Protein AF-0000000084998847 (afdb_homodimer)

Sequence (174 aa):
MKNIDFKEDKSLIQSSDVLESEDTISFQTEIPKQIQQAMNVYIEKHPQWDQYRLLQAALAGFLIQNGIRSRLITRLYIGNMFGSHSFMKNIDFKEDKSLIQSSDVLESEDTISFQTEIPKQIQQAMNVYIEKHPQWDQYRLLQAALAGFLIQNGIRSRLITRLYIGNMFGSHSF

Radius of gyration: 24.02 Å; Cα contacts (8 Å, |Δi|>4): 165; chains: 2; bounding box: 64×96×46 Å

Solvent-accessible surface area (backbone atoms only — not comparable to full-atom values): 10565 Å² total; per-residue (Å²): 136,82,79,78,76,75,74,75,73,79,74,63,78,75,77,62,82,71,65,61,72,72,49,63,45,74,48,77,46,63,42,42,44,68,56,54,52,50,50,50,54,53,29,70,76,32,82,88,45,47,71,60,48,50,51,48,27,16,46,30,45,41,43,47,74,70,68,51,87,44,70,66,47,48,49,52,19,51,44,50,72,65,54,72,83,76,124,135,81,78,78,74,74,73,72,72,80,72,64,81,69,76,62,81,70,64,59,72,72,51,64,45,74,48,76,46,64,42,43,44,69,55,54,50,51,50,50,56,55,31,70,75,31,81,89,47,47,72,61,47,50,52,48,26,16,47,31,45,42,41,46,74,69,67,51,85,44,70,68,48,50,50,52,21,52,44,50,72,66,54,73,83,77,123

Foldseek 3Di:
DDPPPPPPPPVPPCVDCCCVPPDDDDDDDDDDPVVVVVQVVVCVVPVQDDPVLVVLLVVLVVCVVVPDDDPVSVVSNCCSVDPGPPD/DDPPPPPPPPVPPCVDCCCVVPDDDDDDDDDDPVVVVVQVVVCVVPVQDDPVLVVLLVVLVVCVVVPDDDPVSVVSNCCSVDPGPPD

pLDDT: mean 79.88, std 26.76, range [30.83, 98.88]

Secondary structure (DSSP, 8-state):
---------TTS-----------EEEEEEEEEHHHHHHHHHHHHH-TT--HHHHHHHHHHHHHHHTT---HHHHHHHHHHHH-----/---------TTS-----------EEEEEEEEEHHHHHHHHHHHHH-TT--HHHHHHHHHHHHHHHTT---HHHHHHHHHHHH-----

Organism: Prochlorococcus marinus (strain NATL2A) (NCBI:txid59920)

Structure (mmCIF, N/CA/C/O backbone):
data_AF-0000000084998847-model_v1
#
loop_
_entity.id
_entity.type
_entity.pdbx_description
1 polymer 'DUF2811 domain-containing protein'
#
loop_
_atom_site.group_PDB
_atom_site.id
_atom_site.type_symbol
_atom_site.label_atom_id
_atom_site.label_alt_id
_atom_site.label_comp_id
_atom_site.label_asym_id
_atom_site.label_entity_id
_atom_site.label_seq_id
_atom_site.pdbx_PDB_ins_code
_atom_site.Cartn_x
_atom_site.Cartn_y
_atom_site.Cartn_z
_atom_site.occupancy
_atom_site.B_iso_or_equiv
_atom_site.auth_seq_id
_atom_site.auth_comp_id
_atom_site.auth_asym_id
_atom_site.auth_atom_id
_atom_site.pdbx_PDB_model_num
ATOM 1 N N . MET A 1 1 ? 49.656 -42.719 3.291 1 30.83 1 MET A N 1
ATOM 2 C CA . MET A 1 1 ? 49.062 -41.5 2.758 1 30.83 1 MET A CA 1
ATOM 3 C C . MET A 1 1 ? 47.562 -41.469 3.004 1 30.83 1 MET A C 1
ATOM 5 O O . MET A 1 1 ? 46.844 -42.344 2.496 1 30.83 1 MET A O 1
ATOM 9 N N . LYS A 1 2 ? 47.219 -41.125 4.312 1 32.75 2 LYS A N 1
ATOM 10 C CA . LYS A 1 2 ? 45.938 -41.219 4.996 1 32.75 2 LYS A CA 1
ATOM 11 C C . LYS A 1 2 ? 44.875 -40.375 4.312 1 32.75 2 LYS A C 1
ATOM 13 O O . LYS A 1 2 ? 45.125 -39.188 3.99 1 32.75 2 LYS A O 1
ATOM 18 N N . ASN A 1 3 ? 44 -41 3.541 1 35.38 3 ASN A N 1
ATOM 19 C CA . ASN A 1 3 ? 42.812 -40.469 2.895 1 35.38 3 ASN A CA 1
ATOM 20 C C . ASN A 1 3 ? 41.906 -39.75 3.889 1 35.38 3 ASN A C 1
ATOM 22 O O . ASN A 1 3 ? 41.406 -40.344 4.852 1 35.38 3 ASN A O 1
ATOM 26 N N . ILE A 1 4 ? 42.281 -38.469 4.207 1 35.97 4 ILE A N 1
ATOM 27 C CA . ILE A 1 4 ? 41.438 -37.594 5.004 1 35.97 4 ILE A CA 1
ATOM 28 C C . ILE A 1 4 ? 40.031 -37.562 4.41 1 35.97 4 ILE A C 1
ATOM 30 O O . ILE A 1 4 ? 39.844 -37.188 3.258 1 35.97 4 ILE A O 1
ATOM 34 N N . ASP A 1 5 ? 39.188 -38.5 4.73 1 34.19 5 ASP A N 1
ATOM 35 C CA . ASP A 1 5 ? 37.781 -38.625 4.461 1 34.19 5 ASP A CA 1
ATOM 36 C C . ASP A 1 5 ? 37.031 -37.344 4.887 1 34.19 5 ASP A C 1
ATOM 38 O O . ASP A 1 5 ? 36.938 -37.062 6.078 1 34.19 5 ASP A O 1
ATOM 42 N N . PHE A 1 6 ? 37.312 -36.188 4.203 1 32.44 6 PHE A N 1
ATOM 43 C CA . PHE A 1 6 ? 36.5 -34.969 4.387 1 32.44 6 PHE A CA 1
ATOM 44 C C . PHE A 1 6 ? 35 -35.281 4.27 1 32.44 6 PHE A C 1
ATOM 46 O O . PHE A 1 6 ? 34.5 -35.5 3.168 1 32.44 6 PHE A O 1
ATOM 53 N N . LYS A 1 7 ? 34.5 -36.156 5.078 1 32.38 7 LYS A N 1
ATOM 54 C CA . LYS A 1 7 ? 33.062 -36.219 5.242 1 32.38 7 LYS A CA 1
ATOM 55 C C . LYS A 1 7 ? 32.438 -34.812 5.293 1 32.38 7 LYS A C 1
ATOM 57 O O . LYS A 1 7 ? 32.75 -34.031 6.195 1 32.38 7 LYS A O 1
ATOM 62 N N . GLU A 1 8 ? 32.219 -34.188 4.051 1 33.91 8 GLU A N 1
ATOM 63 C CA . GL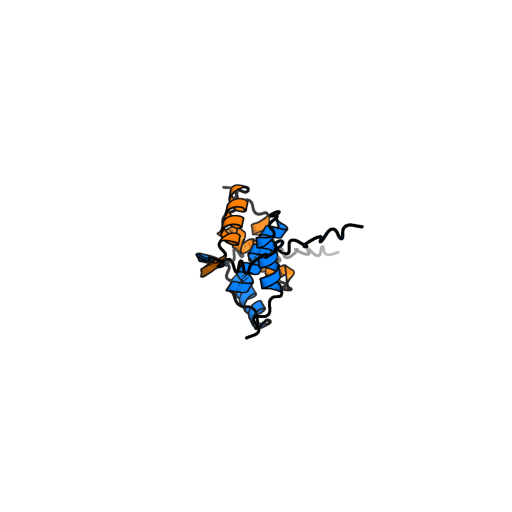U A 1 8 ? 31.406 -33 3.775 1 33.91 8 GLU A CA 1
ATOM 64 C C . GLU A 1 8 ? 30.125 -32.969 4.617 1 33.91 8 GLU A C 1
ATOM 66 O O . GLU A 1 8 ? 29.328 -33.906 4.555 1 33.91 8 GLU A O 1
ATOM 71 N N . ASP A 1 9 ? 30.203 -32.438 5.781 1 33.19 9 ASP A N 1
ATOM 72 C CA . ASP A 1 9 ? 29.078 -32.156 6.668 1 33.19 9 ASP A CA 1
ATOM 73 C C . ASP A 1 9 ? 27.922 -31.531 5.898 1 33.19 9 ASP A C 1
ATOM 75 O O . ASP A 1 9 ? 28.031 -30.391 5.422 1 33.19 9 ASP A O 1
ATOM 79 N N . LYS A 1 10 ? 27.234 -32.281 5.035 1 31.92 10 LYS A N 1
ATOM 80 C CA . LYS A 1 10 ? 25.922 -31.969 4.48 1 31.92 10 LYS A CA 1
ATOM 81 C C . LYS A 1 10 ? 25.031 -31.297 5.52 1 31.92 10 LYS A C 1
ATOM 83 O O . LYS A 1 10 ? 23.812 -31.219 5.344 1 31.92 10 LYS A O 1
ATOM 88 N N . SER A 1 11 ? 25.5 -31.234 6.754 1 36.03 11 SER A N 1
ATOM 89 C CA . SER A 1 11 ? 24.547 -30.656 7.684 1 36.03 11 SER A CA 1
ATOM 90 C C . SER A 1 11 ? 24.141 -29.234 7.254 1 36.03 11 SER A C 1
ATOM 92 O O . SER A 1 11 ? 23.547 -28.5 8.031 1 36.03 11 SER A O 1
ATOM 94 N N . LEU A 1 12 ? 24.891 -28.625 6.344 1 32.12 12 LEU A N 1
ATOM 95 C CA . LEU A 1 12 ? 24.656 -27.188 6.242 1 32.12 12 LEU A CA 1
ATOM 96 C C . LEU A 1 12 ? 23.172 -26.875 6.129 1 32.12 12 LEU A C 1
ATOM 98 O O . LEU A 1 12 ? 22.625 -26.094 6.914 1 32.12 12 LEU A O 1
ATOM 102 N N . ILE A 1 13 ? 22.859 -26.078 4.957 1 31.7 13 ILE A N 1
ATOM 103 C CA . ILE A 1 13 ? 21.797 -25.094 4.73 1 31.7 13 ILE A CA 1
ATOM 104 C C . ILE A 1 13 ? 20.453 -25.828 4.582 1 31.7 13 ILE A C 1
ATOM 106 O O . ILE A 1 13 ? 20.156 -26.375 3.521 1 31.7 13 ILE A O 1
ATOM 110 N N . GLN A 1 14 ? 20.188 -26.875 5.156 1 32.56 14 GLN A N 1
ATOM 111 C CA . GLN A 1 14 ? 18.766 -27.203 5.18 1 32.56 14 GLN A CA 1
ATOM 112 C C . GLN A 1 14 ? 17.922 -25.953 5.41 1 32.56 14 GLN A C 1
ATOM 114 O O . GLN A 1 14 ? 17.812 -25.469 6.543 1 32.56 14 GLN A O 1
ATOM 119 N N . SER A 1 15 ? 18.266 -24.781 4.906 1 37.94 15 SER A N 1
ATOM 120 C CA . SER A 1 15 ? 17.297 -23.688 4.801 1 37.94 15 SER A CA 1
ATOM 121 C C . SER A 1 15 ? 15.891 -24.219 4.539 1 37.94 15 SER A C 1
ATOM 123 O O . SER A 1 15 ? 15.594 -24.688 3.436 1 37.94 15 SER A O 1
ATOM 125 N N . SER A 1 16 ? 15.359 -25.125 5.297 1 37.06 16 SER A N 1
ATOM 126 C CA . SER A 1 16 ? 14.031 -25.703 5.492 1 37.06 16 SER A CA 1
ATOM 127 C C . SER A 1 16 ? 12.945 -24.781 4.93 1 37.06 16 SER A C 1
ATOM 129 O O . SER A 1 16 ? 13.164 -23.578 4.777 1 37.06 16 SER A O 1
ATOM 131 N N . ASP A 1 17 ? 11.844 -25.344 4.426 1 38.5 17 ASP A N 1
ATOM 132 C CA . ASP A 1 17 ? 10.5 -24.906 4.051 1 38.5 17 ASP A CA 1
ATOM 133 C C . ASP A 1 17 ? 9.984 -23.844 5.012 1 38.5 17 ASP A C 1
ATOM 135 O O . ASP A 1 17 ? 9.297 -24.156 5.988 1 38.5 17 ASP A O 1
ATOM 139 N N . VAL A 1 18 ? 10.766 -23.234 5.863 1 39.56 18 VAL A N 1
ATOM 140 C CA . VAL A 1 18 ? 10.156 -22.125 6.598 1 39.56 18 VAL A CA 1
ATOM 141 C C . VAL A 1 18 ? 9.023 -21.531 5.777 1 39.56 18 VAL A C 1
ATOM 143 O O . VAL A 1 18 ? 9.266 -20.781 4.828 1 39.56 18 VAL A O 1
ATOM 146 N N . LEU A 1 19 ? 8.422 -22.266 5.035 1 42.97 19 LEU A N 1
ATOM 147 C CA . LEU A 1 19 ? 7.043 -21.906 4.73 1 42.97 19 LEU A CA 1
ATOM 148 C C . LEU A 1 19 ? 6.43 -21.078 5.863 1 42.97 19 LEU A C 1
ATOM 150 O O . LEU A 1 19 ? 5.816 -21.641 6.773 1 42.97 19 LEU A O 1
ATOM 154 N N . GLU A 1 20 ? 7.234 -20.406 6.641 1 48.44 20 GLU A N 1
ATOM 155 C CA . GLU A 1 20 ? 6.754 -19.516 7.688 1 48.44 20 GLU A CA 1
ATOM 156 C C . GLU A 1 20 ? 5.301 -19.109 7.445 1 48.44 20 GLU A C 1
ATOM 158 O O . GLU A 1 20 ? 4.945 -18.703 6.34 1 48.44 20 GLU A O 1
ATOM 163 N N . SER A 1 21 ? 4.492 -19.969 7.832 1 53.38 21 SER A N 1
ATOM 164 C CA . SER A 1 21 ? 3.082 -19.609 7.941 1 53.38 21 SER A CA 1
ATOM 165 C C . SER A 1 21 ? 2.891 -18.094 7.918 1 53.38 21 SER A C 1
ATOM 167 O O . SER A 1 21 ? 3.422 -17.391 8.773 1 53.38 21 SER A O 1
ATOM 169 N N . GLU A 1 22 ? 2.986 -17.578 6.801 1 66.12 22 GLU A N 1
ATOM 170 C CA . GLU A 1 22 ? 2.805 -16.125 6.723 1 66.12 22 GLU A CA 1
ATOM 171 C C . GLU A 1 22 ? 1.603 -15.68 7.551 1 66.12 22 GLU A C 1
ATOM 173 O O . GLU A 1 22 ? 0.469 -15.695 7.066 1 66.12 22 GLU A O 1
ATOM 178 N N . ASP A 1 23 ? 1.721 -15.867 8.875 1 90.69 23 ASP A N 1
ATOM 179 C CA . ASP A 1 23 ? 0.721 -15.297 9.773 1 90.69 23 ASP A CA 1
ATOM 180 C C . ASP A 1 23 ? 0.286 -13.914 9.312 1 90.69 23 ASP A C 1
ATOM 182 O O . ASP A 1 23 ? 1.119 -13.094 8.914 1 90.69 23 ASP A O 1
ATOM 186 N N . THR A 1 24 ? -1.056 -13.922 9.094 1 96.38 24 THR A N 1
ATOM 187 C CA . THR A 1 24 ? -1.616 -12.648 8.656 1 96.38 24 THR A CA 1
ATOM 188 C C . THR A 1 24 ? -2.328 -11.945 9.812 1 96.38 24 THR A C 1
ATOM 190 O O . THR A 1 24 ? -2.656 -12.578 10.82 1 96.38 24 THR A O 1
ATOM 193 N N . ILE A 1 25 ? -2.443 -10.617 9.672 1 96.06 25 ILE A N 1
ATOM 194 C CA . ILE A 1 25 ? -3.246 -9.773 10.555 1 96.06 25 ILE A CA 1
ATOM 195 C C . ILE A 1 25 ? -4.363 -9.109 9.758 1 96.06 25 ILE A C 1
ATOM 197 O O . ILE A 1 25 ? -4.117 -8.539 8.688 1 96.06 25 ILE A O 1
ATOM 201 N N . SER A 1 26 ? -5.531 -9.258 10.211 1 96.06 26 SER A N 1
ATOM 202 C CA . SER A 1 26 ? -6.695 -8.641 9.578 1 96.06 26 SER A CA 1
ATOM 203 C C . SER A 1 26 ? -7.047 -7.312 10.234 1 96.06 26 SER A C 1
ATOM 205 O O . SER A 1 26 ? -7.043 -7.195 11.461 1 96.06 26 SER A O 1
ATOM 207 N N . PHE A 1 27 ? -7.379 -6.309 9.438 1 95 27 PHE A N 1
ATOM 208 C CA . PHE A 1 27 ? -7.812 -5.023 9.969 1 95 27 PHE A CA 1
ATOM 209 C C . PHE A 1 27 ? -8.719 -4.305 8.977 1 95 27 PHE A C 1
ATOM 211 O O . PHE A 1 27 ? -8.742 -4.645 7.793 1 95 27 PHE A O 1
ATOM 218 N N . GLN A 1 28 ? -9.516 -3.406 9.516 1 96.56 28 GLN A N 1
ATOM 219 C CA . GLN A 1 28 ? -10.344 -2.531 8.688 1 96.56 28 GLN A CA 1
ATOM 220 C C . GLN A 1 28 ? -9.594 -1.258 8.312 1 96.56 28 GLN A C 1
ATOM 222 O O . GLN A 1 28 ? -8.891 -0.677 9.141 1 96.56 28 GLN A O 1
ATOM 227 N N . THR A 1 29 ? -9.852 -0.9 7.047 1 96.31 29 THR A N 1
ATOM 228 C CA . THR A 1 29 ? -9.195 0.334 6.625 1 96.31 29 THR A CA 1
ATOM 229 C C . THR A 1 29 ? -10.047 1.075 5.602 1 96.31 29 THR A C 1
ATOM 231 O O . THR A 1 29 ? -11.062 0.55 5.133 1 96.31 29 THR A O 1
ATOM 234 N N . GLU A 1 30 ? -9.578 2.361 5.41 1 95.81 30 GLU A N 1
ATOM 235 C CA . GLU A 1 30 ? -10.227 3.189 4.398 1 95.81 30 GLU A CA 1
ATOM 236 C C . GLU A 1 30 ? -9.203 3.822 3.463 1 95.81 30 GLU A C 1
ATOM 238 O O . GLU A 1 30 ? -8.094 4.148 3.881 1 95.81 30 GLU A O 1
ATOM 243 N N . ILE A 1 31 ? -9.617 3.863 2.203 1 97.25 31 ILE A N 1
ATOM 244 C CA . ILE A 1 31 ? -8.766 4.551 1.236 1 97.25 31 ILE A CA 1
ATOM 245 C C . ILE A 1 31 ? -9.617 5.488 0.379 1 97.25 31 ILE A C 1
ATOM 247 O O . ILE A 1 31 ? -10.812 5.254 0.194 1 97.25 31 ILE A O 1
ATOM 251 N N . PRO A 1 32 ? -9 6.539 -0.143 1 97.12 32 PRO A N 1
ATOM 252 C CA . PRO A 1 32 ? -9.734 7.406 -1.07 1 97.12 32 PRO A CA 1
ATOM 253 C C . PRO A 1 32 ? -10.328 6.641 -2.25 1 97.12 32 PRO A C 1
ATOM 255 O O . PRO A 1 32 ? -9.703 5.707 -2.76 1 97.12 32 PRO A O 1
ATOM 258 N N . LYS A 1 33 ? -11.469 7.066 -2.672 1 97.56 33 LYS A N 1
ATOM 259 C CA . LYS A 1 33 ? -12.164 6.41 -3.775 1 97.56 33 LYS A CA 1
ATOM 260 C C . LYS A 1 33 ? -11.297 6.387 -5.031 1 97.56 33 LYS A C 1
ATOM 262 O O . LYS A 1 33 ? -11.336 5.422 -5.797 1 97.56 33 LYS A O 1
ATOM 267 N N . GLN A 1 34 ? -10.523 7.438 -5.219 1 97.25 34 GLN A N 1
ATOM 268 C CA . GLN A 1 34 ? -9.648 7.539 -6.383 1 97.25 34 GLN A CA 1
ATOM 269 C C . GLN A 1 34 ? -8.617 6.418 -6.395 1 97.25 34 GLN A C 1
ATOM 271 O O . GLN A 1 34 ? -8.328 5.844 -7.445 1 97.25 34 GLN A O 1
ATOM 276 N N . ILE A 1 35 ? -8.094 6.113 -5.293 1 98.31 35 ILE A N 1
ATOM 277 C CA . ILE A 1 35 ? -7.113 5.039 -5.18 1 98.31 35 ILE A CA 1
ATOM 278 C C . ILE A 1 35 ? -7.797 3.693 -5.422 1 98.31 35 ILE A C 1
ATOM 280 O O . ILE A 1 35 ? -7.273 2.848 -6.152 1 98.31 35 ILE A O 1
ATOM 284 N N . GLN A 1 36 ? -8.938 3.539 -4.812 1 98.38 36 GLN A N 1
ATOM 285 C CA . GLN A 1 36 ? -9.688 2.297 -4.992 1 98.38 36 GLN A CA 1
ATOM 286 C C . GLN A 1 36 ? -10 2.055 -6.465 1 98.38 36 GLN A C 1
ATOM 288 O O . GLN A 1 36 ? -9.875 0.93 -6.957 1 98.38 36 GLN A O 1
ATOM 293 N N . GLN A 1 37 ? -10.453 3.08 -7.109 1 97.94 37 GLN A N 1
ATOM 294 C CA . GLN A 1 37 ? -10.773 2.973 -8.531 1 97.94 37 GLN A CA 1
ATOM 295 C C . GLN A 1 37 ? -9.531 2.631 -9.344 1 97.94 37 GLN A C 1
ATOM 297 O O . GLN A 1 37 ? -9.586 1.787 -10.242 1 97.94 37 GLN A O 1
ATOM 302 N N . ALA A 1 38 ? -8.422 3.275 -9.039 1 98.44 38 ALA A N 1
ATOM 303 C CA . ALA A 1 38 ? -7.172 2.998 -9.742 1 98.44 38 ALA A CA 1
ATOM 304 C C . ALA A 1 38 ? -6.707 1.565 -9.492 1 98.44 38 ALA A C 1
ATOM 306 O O . ALA A 1 38 ? -6.188 0.91 -10.398 1 98.44 38 ALA A O 1
ATOM 307 N N . MET A 1 39 ? -6.879 1.098 -8.312 1 98.62 39 MET A N 1
ATOM 308 C CA . MET A 1 39 ? -6.578 -0.297 -8 1 98.62 39 MET A CA 1
ATOM 309 C C . MET A 1 39 ? -7.41 -1.238 -8.867 1 98.62 39 MET A C 1
ATOM 311 O O . MET A 1 39 ? -6.883 -2.205 -9.422 1 98.62 39 MET A O 1
ATOM 315 N N . ASN A 1 40 ? -8.703 -0.977 -8.992 1 98.19 40 ASN A N 1
ATOM 316 C CA . ASN A 1 40 ? -9.594 -1.814 -9.797 1 98.19 40 ASN A CA 1
ATOM 317 C C . ASN A 1 40 ? -9.164 -1.848 -11.258 1 98.19 40 ASN A C 1
ATOM 319 O O . ASN A 1 40 ? -9.148 -2.912 -11.883 1 98.19 40 ASN A O 1
ATOM 323 N N . VAL A 1 41 ? -8.867 -0.743 -11.75 1 98.12 41 VAL A N 1
ATOM 324 C CA . VAL A 1 41 ? -8.414 -0.65 -13.133 1 98.12 41 VAL A CA 1
ATOM 325 C C . VAL A 1 41 ? -7.145 -1.478 -13.32 1 98.12 41 VAL A C 1
ATOM 327 O O . VAL A 1 41 ? -7.027 -2.234 -14.289 1 98.12 41 VAL A O 1
ATOM 330 N N . TYR A 1 42 ? -6.188 -1.301 -12.445 1 98.19 42 TYR A N 1
ATOM 331 C CA . TYR A 1 42 ? -4.938 -2.051 -12.508 1 98.19 42 TYR A CA 1
ATOM 332 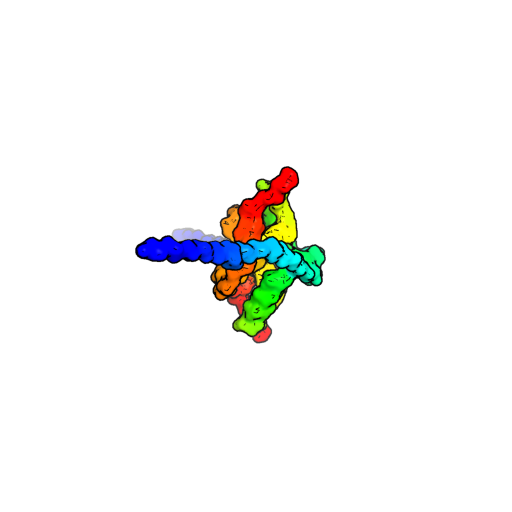C C . TYR A 1 42 ? -5.199 -3.551 -12.484 1 98.19 42 TYR A C 1
ATOM 334 O O . TYR A 1 42 ? -4.641 -4.297 -13.297 1 98.19 42 TYR A O 1
ATOM 342 N N . ILE A 1 43 ? -6.059 -4.027 -11.586 1 97.88 43 ILE A N 1
ATOM 343 C CA . ILE A 1 43 ? -6.328 -5.445 -11.375 1 97.88 43 ILE A CA 1
ATOM 344 C C . ILE A 1 43 ? -7.055 -6.016 -12.594 1 97.88 43 ILE A C 1
ATOM 346 O O . ILE A 1 43 ? -6.809 -7.16 -12.984 1 97.88 43 ILE A O 1
ATOM 350 N N . GLU A 1 44 ? -7.902 -5.234 -13.141 1 97.56 44 GLU A N 1
ATOM 351 C CA . GLU A 1 44 ? -8.625 -5.656 -14.336 1 97.56 44 GLU A CA 1
ATOM 352 C C . GLU A 1 44 ? -7.668 -5.965 -15.477 1 97.56 44 GLU A C 1
ATOM 354 O O . GLU A 1 44 ? -7.895 -6.895 -16.25 1 97.56 44 GLU A O 1
ATOM 359 N N . LYS A 1 45 ? -6.641 -5.215 -15.539 1 96.94 45 LYS A N 1
ATOM 360 C CA . LYS A 1 45 ? -5.672 -5.359 -16.625 1 96.94 45 LYS A CA 1
ATOM 361 C C . LYS A 1 45 ? -4.664 -6.465 -16.312 1 96.94 45 LYS A C 1
ATOM 363 O O . LYS A 1 45 ? -3.934 -6.914 -17.203 1 96.94 45 LYS A O 1
ATOM 368 N N . HIS A 1 46 ? -4.668 -6.898 -15.141 1 96.19 46 HIS A N 1
ATOM 369 C CA . HIS A 1 46 ? -3.74 -7.922 -14.68 1 96.19 46 HIS A CA 1
ATOM 370 C C . HIS A 1 46 ? -4.469 -9.023 -13.914 1 96.19 46 HIS A C 1
ATOM 372 O O . HIS A 1 46 ? -4.496 -9.016 -12.68 1 96.19 46 HIS A O 1
ATOM 378 N N . PRO A 1 47 ? -4.992 -10.008 -14.594 1 94.12 47 PRO A N 1
ATOM 379 C CA . PRO A 1 47 ? -5.906 -10.984 -13.992 1 94.12 47 PRO A CA 1
ATOM 380 C C . PRO A 1 47 ? -5.238 -11.844 -12.922 1 94.12 47 PRO A C 1
ATOM 382 O O . PRO A 1 47 ? -5.922 -12.461 -12.102 1 94.12 47 PRO A O 1
ATOM 385 N N . GLN A 1 48 ? -3.912 -11.758 -12.812 1 93.94 48 GLN A N 1
ATOM 386 C CA . GLN A 1 48 ? -3.217 -12.523 -11.781 1 93.94 48 GLN A CA 1
ATOM 387 C C . GLN A 1 48 ? -3.135 -11.727 -10.477 1 93.94 48 GLN A C 1
ATOM 389 O O . GLN A 1 48 ? -2.688 -12.25 -9.453 1 93.94 48 GLN A O 1
ATOM 394 N N . TRP A 1 49 ? -3.455 -10.531 -10.609 1 96.81 49 TRP A N 1
ATOM 395 C CA . TRP A 1 49 ? -3.434 -9.656 -9.445 1 96.81 49 TRP A CA 1
ATOM 396 C C . TRP A 1 49 ? -4.812 -9.57 -8.797 1 96.81 49 TRP A C 1
ATOM 398 O O . TRP A 1 49 ? -5.832 -9.578 -9.492 1 96.81 49 TRP A O 1
ATOM 408 N N . ASP A 1 50 ? -4.812 -9.477 -7.469 1 96.62 50 ASP A N 1
ATOM 409 C CA . ASP A 1 50 ? -6.004 -9.125 -6.703 1 96.62 50 ASP A CA 1
ATOM 410 C C . ASP A 1 50 ? -5.711 -8.008 -5.711 1 96.62 50 ASP A C 1
ATOM 412 O O . ASP A 1 50 ? -4.582 -7.508 -5.641 1 96.62 50 ASP A O 1
ATOM 416 N N . GLN A 1 51 ? -6.707 -7.566 -5.031 1 96.81 51 GLN A N 1
ATOM 417 C CA . GLN A 1 51 ? -6.562 -6.465 -4.086 1 96.81 51 GLN A CA 1
ATOM 418 C C . GLN A 1 51 ? -5.543 -6.805 -3.002 1 96.81 51 GLN A C 1
ATOM 420 O O . GLN A 1 51 ? -4.754 -5.945 -2.598 1 96.81 51 GLN A O 1
ATOM 425 N N . TYR A 1 52 ? -5.586 -8 -2.492 1 95.75 52 TYR A N 1
ATOM 426 C CA . TYR A 1 52 ? -4.703 -8.445 -1.419 1 95.75 52 TYR A CA 1
ATOM 427 C C . TYR A 1 52 ? -3.246 -8.422 -1.865 1 95.75 52 TYR A C 1
ATOM 429 O O . TYR A 1 52 ? -2.387 -7.875 -1.17 1 95.75 52 TYR A O 1
ATOM 437 N N . ARG A 1 53 ? -3.002 -8.945 -3.014 1 96.94 53 ARG A N 1
ATOM 438 C CA . ARG A 1 53 ? -1.654 -8.977 -3.572 1 96.94 53 ARG A CA 1
ATOM 439 C C . ARG A 1 53 ? -1.136 -7.57 -3.842 1 96.94 53 ARG A C 1
ATOM 441 O O . ARG A 1 53 ? 0.021 -7.262 -3.547 1 96.94 53 ARG A O 1
ATOM 448 N N . LEU A 1 54 ? -1.991 -6.758 -4.414 1 98.38 54 LEU A N 1
ATOM 449 C CA . LEU A 1 54 ? -1.618 -5.379 -4.715 1 98.38 54 LEU A CA 1
ATOM 450 C C . LEU A 1 54 ? -1.264 -4.621 -3.441 1 98.38 54 LEU A C 1
ATOM 452 O O . LEU A 1 54 ? -0.25 -3.918 -3.393 1 98.38 54 LEU A O 1
ATOM 456 N N . LEU A 1 55 ? -2.057 -4.801 -2.416 1 98.5 55 LEU A N 1
ATOM 457 C CA . LEU A 1 55 ? -1.817 -4.141 -1.138 1 98.5 55 LEU A CA 1
ATOM 458 C C . LEU A 1 55 ? -0.484 -4.578 -0.542 1 98.5 55 LEU A C 1
ATOM 460 O O . LEU A 1 55 ? 0.306 -3.744 -0.095 1 98.5 55 LEU A O 1
ATOM 464 N N . GLN A 1 56 ? -0.177 -5.828 -0.617 1 98.25 56 GLN A N 1
ATOM 465 C CA . GLN A 1 56 ? 1.054 -6.371 -0.048 1 98.25 56 GLN A CA 1
ATOM 466 C C . GLN A 1 56 ? 2.277 -5.887 -0.824 1 98.25 56 GLN A C 1
ATOM 468 O O . GLN A 1 56 ? 3.281 -5.496 -0.228 1 98.25 56 GLN A O 1
ATOM 473 N N . ALA A 1 57 ? 2.15 -5.906 -2.148 1 98.56 57 ALA A N 1
ATOM 474 C CA . ALA A 1 57 ? 3.242 -5.418 -2.986 1 98.56 57 ALA A CA 1
ATOM 475 C C . ALA A 1 57 ? 3.518 -3.939 -2.725 1 98.56 57 ALA A C 1
ATOM 477 O O . ALA A 1 57 ? 4.672 -3.531 -2.586 1 98.56 57 ALA A O 1
ATOM 478 N N . ALA A 1 58 ? 2.482 -3.199 -2.635 1 98.88 58 ALA A N 1
ATOM 479 C CA . ALA A 1 58 ? 2.598 -1.759 -2.422 1 98.88 58 ALA A CA 1
ATOM 480 C C . ALA A 1 58 ? 3.275 -1.455 -1.088 1 98.88 58 ALA A C 1
ATOM 482 O O . ALA A 1 58 ? 4.223 -0.667 -1.032 1 98.88 58 ALA A O 1
ATOM 483 N N . LEU A 1 59 ? 2.818 -2.113 -0.041 1 98.88 59 LEU A N 1
ATOM 484 C CA . LEU A 1 59 ? 3.346 -1.847 1.293 1 98.88 59 LEU A CA 1
ATOM 485 C C . LEU A 1 59 ? 4.793 -2.316 1.408 1 98.88 59 LEU A C 1
ATOM 487 O O . LEU A 1 59 ? 5.641 -1.597 1.938 1 98.88 59 LEU A O 1
ATOM 491 N N . ALA A 1 60 ? 5.035 -3.453 0.921 1 98.81 60 ALA A N 1
ATOM 492 C CA . ALA A 1 60 ? 6.406 -3.961 0.969 1 98.81 60 ALA A CA 1
ATOM 493 C C . ALA A 1 60 ? 7.355 -3.057 0.188 1 98.81 60 ALA A C 1
ATOM 495 O O . ALA A 1 60 ? 8.422 -2.689 0.683 1 98.81 60 ALA A O 1
ATOM 496 N N . GLY A 1 61 ? 6.953 -2.73 -0.979 1 98.81 61 GLY A N 1
ATOM 497 C CA . GLY A 1 61 ? 7.762 -1.829 -1.783 1 98.81 61 GLY A CA 1
ATOM 498 C C . GLY A 1 61 ? 8.008 -0.489 -1.116 1 98.81 61 GLY A C 1
ATOM 499 O O . GLY A 1 61 ? 9.133 0.017 -1.119 1 98.81 61 GLY A O 1
ATOM 500 N N . PHE A 1 62 ? 6.973 0.083 -0.572 1 98.88 62 PHE A N 1
ATOM 501 C CA . PHE A 1 62 ? 7.086 1.359 0.125 1 98.88 62 PHE A CA 1
ATOM 502 C C . PHE A 1 62 ? 8.102 1.268 1.258 1 98.88 62 PHE A C 1
ATOM 504 O O . PHE A 1 62 ? 8.961 2.143 1.403 1 98.88 62 PHE A O 1
ATOM 511 N N . LEU A 1 63 ? 7.973 0.214 2.059 1 98.81 63 LEU A N 1
ATOM 512 C CA . LEU A 1 63 ? 8.852 0.057 3.213 1 98.81 63 LEU A CA 1
ATOM 513 C C . LEU A 1 63 ? 10.297 -0.124 2.773 1 98.81 63 LEU A C 1
ATOM 515 O O . LEU A 1 63 ? 11.203 0.493 3.338 1 98.81 63 LEU A O 1
ATOM 519 N N . ILE A 1 64 ? 10.5 -0.854 1.701 1 98.75 64 ILE A N 1
ATOM 520 C CA . ILE A 1 64 ? 11.844 -1.045 1.161 1 98.75 64 ILE A CA 1
ATOM 521 C C . ILE A 1 64 ? 12.398 0.292 0.676 1 98.75 64 ILE A C 1
ATOM 523 O O . ILE A 1 64 ? 13.539 0.646 0.987 1 98.75 64 ILE A O 1
ATOM 527 N N . GLN A 1 65 ? 11.578 0.976 -0.024 1 97.94 65 GLN A N 1
ATOM 528 C CA . GLN A 1 65 ? 11.992 2.246 -0.611 1 97.94 65 GLN A CA 1
ATOM 529 C C . GLN A 1 65 ? 12.281 3.283 0.47 1 97.94 65 GLN A C 1
ATOM 531 O O . GLN A 1 65 ? 13.078 4.199 0.259 1 97.94 65 GLN A O 1
ATOM 536 N N . ASN A 1 66 ? 11.68 3.135 1.563 1 97.75 66 ASN A N 1
ATOM 537 C CA . ASN A 1 66 ? 11.82 4.121 2.631 1 97.75 66 ASN A CA 1
ATOM 538 C C . ASN A 1 66 ? 12.742 3.613 3.74 1 97.75 66 ASN A C 1
ATOM 540 O O . ASN A 1 66 ? 12.602 4.012 4.898 1 97.75 66 ASN A O 1
ATOM 544 N N . GLY A 1 67 ? 13.469 2.666 3.498 1 97.5 67 GLY A N 1
ATOM 545 C CA . GLY A 1 67 ? 14.641 2.457 4.336 1 97.5 67 GLY A CA 1
ATOM 546 C C . GLY A 1 67 ? 14.578 1.168 5.133 1 97.5 67 GLY A C 1
ATOM 547 O O . GLY A 1 67 ? 15.516 0.842 5.867 1 97.5 67 GLY A O 1
ATOM 548 N N . ILE A 1 68 ? 13.5 0.431 5.078 1 97.75 68 ILE A N 1
ATOM 549 C CA . ILE A 1 68 ? 13.461 -0.866 5.746 1 97.75 68 ILE A CA 1
ATOM 550 C C . ILE A 1 68 ? 14.336 -1.861 4.988 1 97.75 68 ILE A C 1
ATOM 552 O O . ILE A 1 68 ? 14.156 -2.068 3.787 1 97.75 68 ILE A O 1
ATOM 556 N N . ARG A 1 69 ? 15.281 -2.361 5.758 1 97 69 ARG A N 1
ATOM 557 C CA . ARG A 1 69 ? 16.188 -3.357 5.188 1 97 69 ARG A CA 1
ATOM 558 C C . ARG A 1 69 ? 15.906 -4.742 5.766 1 97 69 ARG A C 1
ATOM 560 O O . ARG A 1 69 ? 16.375 -5.07 6.855 1 97 69 ARG A O 1
ATOM 567 N N . SER A 1 70 ? 15.047 -5.367 5.141 1 97.12 70 SER A N 1
ATOM 568 C CA . SER A 1 70 ? 14.641 -6.707 5.559 1 97.12 70 SER A CA 1
ATOM 569 C C . SER A 1 70 ? 14.539 -7.652 4.363 1 97.12 70 SER A C 1
ATOM 571 O O . SER A 1 70 ? 13.797 -7.379 3.414 1 97.12 70 SER A O 1
ATOM 573 N N . ARG A 1 71 ? 15.25 -8.734 4.523 1 96.81 71 ARG A N 1
ATOM 574 C CA . ARG A 1 71 ? 15.195 -9.734 3.461 1 96.81 71 ARG A CA 1
ATOM 575 C C . ARG A 1 71 ? 13.789 -10.305 3.314 1 96.81 71 ARG A C 1
ATOM 577 O O . ARG A 1 71 ? 13.336 -10.578 2.201 1 96.81 71 ARG A O 1
ATOM 584 N N . LEU A 1 72 ? 13.133 -10.477 4.473 1 96.56 72 LEU A N 1
ATOM 585 C CA . LEU A 1 72 ? 11.781 -11.031 4.457 1 96.56 72 LEU A CA 1
ATOM 586 C C . LEU A 1 72 ? 10.82 -10.102 3.717 1 96.56 72 LEU A C 1
ATOM 588 O O . LEU A 1 72 ? 10.016 -10.555 2.9 1 96.56 72 LEU A O 1
ATOM 592 N N . ILE A 1 73 ? 10.953 -8.852 3.938 1 98.12 73 ILE A N 1
ATOM 593 C CA . ILE A 1 73 ? 10.094 -7.871 3.283 1 98.12 73 ILE A CA 1
ATOM 594 C C . ILE A 1 73 ? 10.406 -7.824 1.789 1 98.12 73 ILE A C 1
ATOM 596 O O . ILE A 1 73 ? 9.5 -7.746 0.958 1 98.12 73 ILE A O 1
ATOM 600 N N . THR A 1 74 ? 11.672 -7.906 1.486 1 98.25 74 THR A N 1
ATOM 601 C CA . THR A 1 74 ? 12.078 -7.914 0.085 1 98.25 74 THR A CA 1
ATOM 602 C C . THR A 1 74 ? 11.531 -9.141 -0.634 1 98.25 74 THR A C 1
ATOM 604 O O . THR A 1 74 ? 11.023 -9.031 -1.754 1 98.25 74 THR A O 1
ATOM 607 N N . ARG A 1 75 ? 11.633 -10.266 0.011 1 96.75 75 ARG A N 1
ATOM 608 C CA . ARG A 1 75 ? 11.109 -11.5 -0.569 1 96.75 75 ARG A CA 1
ATOM 609 C C . ARG A 1 75 ? 9.602 -11.414 -0.775 1 96.75 75 ARG A C 1
ATOM 611 O O . ARG A 1 75 ? 9.086 -11.844 -1.809 1 96.75 75 ARG A O 1
ATOM 618 N N . LEU A 1 76 ? 8.906 -10.859 0.189 1 96.44 76 LEU A N 1
ATOM 619 C CA . LEU A 1 76 ? 7.465 -10.672 0.063 1 96.44 76 LEU A CA 1
ATOM 620 C C . LEU A 1 76 ? 7.137 -9.758 -1.111 1 96.44 76 LEU A C 1
ATOM 622 O O . LEU A 1 76 ? 6.23 -10.039 -1.896 1 96.44 76 LEU A O 1
ATOM 626 N N . TYR A 1 77 ? 7.949 -8.703 -1.222 1 97.88 77 TYR A N 1
ATOM 627 C CA . TYR A 1 77 ? 7.754 -7.77 -2.326 1 97.88 77 TYR A CA 1
ATOM 628 C C . TYR A 1 77 ? 7.949 -8.469 -3.668 1 97.88 77 TYR A C 1
ATOM 630 O O . TYR A 1 77 ? 7.078 -8.406 -4.539 1 97.88 77 TYR A O 1
ATOM 638 N N . ILE A 1 78 ? 9.047 -9.164 -3.842 1 97.38 78 ILE A N 1
ATOM 639 C CA . ILE A 1 78 ? 9.406 -9.82 -5.094 1 97.38 78 ILE A CA 1
ATOM 640 C C . ILE A 1 78 ? 8.383 -10.906 -5.422 1 97.38 78 ILE A C 1
ATOM 642 O O . ILE A 1 78 ? 7.945 -11.031 -6.566 1 97.38 78 ILE A O 1
ATOM 646 N N . GLY A 1 79 ? 7.984 -11.656 -4.398 1 95.94 79 GLY A N 1
ATOM 647 C CA . GLY A 1 79 ? 6.988 -12.703 -4.59 1 95.94 79 GLY A CA 1
ATOM 648 C C . GLY A 1 79 ? 5.652 -12.172 -5.066 1 95.94 79 GLY A C 1
ATOM 649 O O . GLY A 1 79 ? 5.004 -12.781 -5.922 1 95.94 79 GLY A O 1
ATOM 650 N N . ASN A 1 80 ? 5.262 -11.094 -4.562 1 96.12 80 ASN A N 1
ATOM 651 C CA . ASN A 1 80 ? 4.008 -10.484 -4.992 1 96.12 80 ASN A CA 1
ATOM 652 C C . ASN A 1 80 ? 4.117 -9.891 -6.391 1 96.12 80 ASN A C 1
ATOM 654 O O . ASN A 1 80 ? 3.18 -9.977 -7.188 1 96.12 80 ASN A O 1
ATOM 658 N N . MET A 1 81 ? 5.25 -9.352 -6.68 1 96.94 81 MET A N 1
ATOM 659 C CA . MET A 1 81 ? 5.445 -8.688 -7.965 1 96.94 81 MET A CA 1
ATOM 660 C C . MET A 1 81 ? 5.531 -9.703 -9.102 1 96.94 81 MET A C 1
ATOM 662 O O . MET A 1 81 ? 5.035 -9.453 -10.195 1 96.94 81 MET A O 1
ATOM 666 N N . PHE A 1 82 ? 6.09 -10.797 -8.812 1 92.19 82 PHE A N 1
ATOM 667 C CA . PHE A 1 82 ? 6.461 -11.672 -9.922 1 92.19 82 PHE A CA 1
ATOM 668 C C . PHE A 1 82 ? 5.949 -13.094 -9.688 1 92.19 82 PHE A C 1
ATOM 670 O O . PHE A 1 82 ? 6.113 -13.961 -10.539 1 92.19 82 PHE A O 1
ATOM 677 N N . GLY A 1 83 ? 5.441 -13.367 -8.555 1 83.94 83 GLY A N 1
ATOM 678 C CA . GLY A 1 83 ? 4.973 -14.719 -8.281 1 83.94 83 GLY A CA 1
ATOM 679 C C . GLY A 1 83 ? 3.746 -15.102 -9.086 1 83.94 83 GLY A C 1
ATOM 680 O O . GLY A 1 83 ? 2.9 -14.258 -9.383 1 83.94 83 GLY A O 1
ATOM 681 N N . SER A 1 84 ? 3.816 -16.281 -9.891 1 69.19 84 SER A N 1
ATOM 682 C CA . SER A 1 84 ? 2.684 -16.875 -10.594 1 69.19 84 SER A CA 1
ATOM 683 C C . SER A 1 84 ? 1.959 -17.891 -9.711 1 69.19 84 SER A C 1
ATOM 685 O O . SER A 1 84 ? 2.582 -18.562 -8.891 1 69.19 84 SER A O 1
ATOM 687 N N . HIS A 1 85 ? 0.745 -17.578 -9.055 1 53.94 85 HIS A N 1
ATOM 688 C CA . HIS A 1 85 ? 0.012 -18.75 -8.578 1 53.94 85 HIS A CA 1
ATOM 689 C C . HIS A 1 85 ? -0.248 -19.734 -9.711 1 53.94 85 HIS A C 1
ATOM 691 O O . HIS A 1 85 ? -0.901 -19.406 -10.695 1 53.94 85 HIS A O 1
ATOM 697 N N . SER A 1 86 ? 0.687 -20.375 -10.258 1 44.38 86 SER A N 1
ATOM 698 C CA . SER A 1 86 ? 0.341 -21.516 -11.086 1 44.38 86 SER A CA 1
ATOM 699 C C . SER A 1 86 ? -0.698 -22.406 -10.406 1 44.38 86 SER A C 1
ATOM 701 O O . SER A 1 86 ? -0.46 -22.922 -9.305 1 44.38 86 SER A O 1
ATOM 703 N N . PHE A 1 87 ? -2.023 -22.062 -10.43 1 36.31 87 PHE A N 1
ATOM 704 C CA . PHE A 1 87 ? -2.939 -23.203 -10.336 1 36.31 87 PHE A CA 1
ATOM 705 C C . PHE A 1 87 ? -2.684 -24.188 -11.469 1 36.31 87 PHE A C 1
ATOM 707 O O . PHE A 1 87 ? -2.248 -23.812 -12.555 1 36.31 87 PHE A O 1
ATOM 714 N N . MET B 1 1 ? -6.203 56.031 -31.391 1 31.39 1 MET B N 1
ATOM 715 C CA . MET B 1 1 ? -5.41 54.844 -31.078 1 31.39 1 MET B CA 1
ATOM 716 C C . MET B 1 1 ? -5.91 54.188 -29.797 1 31.39 1 MET B C 1
ATOM 718 O O . MET B 1 1 ? -5.781 54.75 -28.703 1 31.39 1 MET B O 1
ATOM 722 N N . LYS B 1 2 ? -7.074 53.469 -29.969 1 32.84 2 LYS B N 1
ATOM 723 C CA . LYS B 1 2 ? -7.996 53 -28.938 1 32.84 2 LYS B CA 1
ATOM 724 C C . LYS B 1 2 ? -7.332 51.969 -28.047 1 32.84 2 LYS B C 1
ATOM 726 O O . LYS B 1 2 ? -6.555 51.125 -28.531 1 32.84 2 LYS B O 1
ATOM 731 N N . ASN B 1 3 ? -7.109 52.312 -26.781 1 35.28 3 ASN B N 1
ATOM 732 C CA . ASN B 1 3 ? -6.668 51.531 -25.625 1 35.28 3 ASN B CA 1
ATOM 733 C C . ASN B 1 3 ? -7.504 50.281 -25.453 1 35.28 3 ASN B C 1
ATOM 735 O O . ASN B 1 3 ? -8.711 50.344 -25.219 1 35.28 3 ASN B O 1
ATOM 739 N N . ILE B 1 4 ? -7.227 49.281 -26.359 1 35.75 4 ILE B N 1
ATOM 740 C CA . ILE B 1 4 ? -7.891 47.969 -26.188 1 35.75 4 ILE B CA 1
ATOM 741 C C . ILE B 1 4 ? -7.715 47.469 -24.75 1 35.75 4 ILE B C 1
ATOM 743 O O . ILE B 1 4 ? -6.59 47.25 -24.297 1 35.75 4 ILE B O 1
ATOM 747 N N . ASP B 1 5 ? -8.492 47.938 -23.859 1 34.94 5 ASP B N 1
ATOM 748 C CA . ASP B 1 5 ? -8.656 47.5 -22.469 1 34.94 5 ASP B CA 1
ATOM 749 C C . ASP B 1 5 ? -8.859 46 -22.391 1 34.94 5 ASP B C 1
ATOM 751 O O . ASP B 1 5 ? -9.914 45.469 -22.766 1 34.94 5 ASP B O 1
ATOM 755 N N . PHE B 1 6 ? -7.875 45.188 -22.906 1 33.12 6 PHE B N 1
ATOM 756 C CA . PHE B 1 6 ? -7.961 43.719 -22.688 1 33.12 6 PHE B CA 1
ATOM 757 C C . PHE B 1 6 ? -8.234 43.406 -21.219 1 33.12 6 PHE B C 1
ATOM 759 O O . PHE B 1 6 ? -7.34 43.531 -20.375 1 33.12 6 PHE B O 1
ATOM 766 N N . LYS B 1 7 ? -9.305 43.875 -20.688 1 33.31 7 LYS B N 1
ATOM 767 C CA . LYS B 1 7 ? -9.805 43.344 -19.438 1 33.31 7 LYS B CA 1
ATOM 768 C C . LYS B 1 7 ? -9.648 41.812 -19.406 1 33.31 7 LYS B C 1
ATOM 770 O O . LYS B 1 7 ? -10.242 41.094 -20.219 1 33.31 7 LYS B O 1
ATOM 775 N N . GLU B 1 8 ? -8.336 41.312 -19.078 1 34.03 8 GLU B N 1
ATOM 776 C CA . GLU B 1 8 ? -7.953 39.969 -18.719 1 34.03 8 GLU B CA 1
ATOM 777 C C . GLU B 1 8 ? -9.031 39.281 -17.875 1 34.03 8 GLU B C 1
ATOM 779 O O . GLU B 1 8 ? -9.422 39.812 -16.828 1 34.03 8 GLU B O 1
ATOM 784 N N . ASP B 1 9 ? -9.945 38.656 -18.5 1 33.09 9 ASP B N 1
ATOM 785 C CA . ASP B 1 9 ? -10.961 37.781 -17.922 1 33.09 9 ASP B CA 1
ATOM 786 C C . ASP B 1 9 ? -10.375 36.906 -16.812 1 33.09 9 ASP B C 1
ATOM 788 O O . ASP B 1 9 ? -9.523 36.031 -17.078 1 33.09 9 ASP B O 1
ATOM 792 N N . LYS B 1 10 ? -10.109 37.469 -15.609 1 33.47 10 LYS B N 1
ATOM 793 C CA . LYS B 1 10 ? -9.867 36.781 -14.352 1 33.47 10 LYS B CA 1
ATOM 794 C C . LYS B 1 10 ? -10.742 35.531 -14.234 1 33.47 10 LYS B C 1
ATOM 796 O O . LYS B 1 10 ? -10.852 34.938 -13.156 1 33.47 10 LYS B O 1
ATOM 801 N N . SER B 1 11 ? -11.641 35.406 -15.195 1 36.5 11 SER B N 1
ATOM 802 C CA . SER B 1 11 ? -12.531 34.281 -14.938 1 36.5 11 SER B CA 1
ATOM 803 C C . SER B 1 11 ? -11.758 32.969 -14.836 1 36.5 11 SER B C 1
ATOM 805 O O . SER B 1 11 ? -12.352 31.875 -14.773 1 36.5 11 SER B O 1
ATOM 807 N N . LEU B 1 12 ? -10.594 32.906 -15.461 1 32.38 12 LEU B N 1
ATOM 808 C CA . LEU B 1 12 ? -10.117 31.547 -15.68 1 32.38 12 LEU B CA 1
ATOM 809 C C . LEU B 1 12 ? -10.172 30.734 -14.383 1 32.38 12 LEU B C 1
ATOM 811 O O . LEU B 1 12 ? -10.742 29.641 -14.344 1 32.38 12 LEU B O 1
ATOM 815 N N . ILE B 1 13 ? -8.867 30.453 -13.883 1 31.69 13 ILE B N 1
ATOM 816 C CA . ILE B 1 13 ? -8.508 29.266 -13.117 1 31.69 13 ILE B CA 1
ATOM 817 C C . ILE B 1 13 ? -9.094 29.344 -11.711 1 31.69 13 ILE B C 1
ATOM 819 O O . ILE B 1 13 ? -8.547 30.031 -10.844 1 31.69 13 ILE B O 1
ATOM 823 N N . GLN B 1 14 ? -10.141 29.969 -11.469 1 32.56 14 GLN B N 1
ATOM 824 C CA . GLN B 1 14 ? -10.711 29.594 -10.188 1 32.56 14 GLN B CA 1
ATOM 825 C C . GLN B 1 14 ? -10.586 28.094 -9.938 1 32.56 14 GLN B C 1
ATOM 827 O O . GLN B 1 14 ? -11.32 27.312 -10.531 1 32.56 14 GLN B O 1
ATOM 832 N N . SER B 1 15 ? -9.5 27.438 -10.227 1 37.88 15 SER B N 1
ATOM 833 C CA . SER B 1 15 ? -9.156 26.141 -9.648 1 37.88 15 SER B CA 1
ATOM 834 C C . SER B 1 15 ? -9.75 25.984 -8.25 1 37.88 15 SER B C 1
ATOM 836 O O . SER B 1 15 ? -9.266 26.594 -7.301 1 37.88 15 SER B O 1
ATOM 838 N N . SER B 1 16 ? -11.008 26.188 -8.039 1 37.19 16 SER B N 1
ATOM 839 C CA . SER B 1 16 ? -11.922 25.922 -6.926 1 37.19 16 SER B CA 1
ATOM 840 C C . SER B 1 16 ? -11.367 24.875 -5.984 1 37.19 16 SER B C 1
ATOM 842 O O . SER B 1 16 ? -10.539 24.047 -6.383 1 37.19 16 SER B O 1
ATOM 844 N N . ASP B 1 17 ? -11.555 25.031 -4.688 1 39.12 17 ASP B N 1
ATOM 845 C CA . ASP B 1 17 ? -11.461 24.172 -3.52 1 39.12 17 ASP B CA 1
ATOM 846 C C . ASP B 1 17 ? -11.883 22.734 -3.859 1 39.12 17 ASP B C 1
ATOM 848 O O . ASP B 1 17 ? -13.055 22.375 -3.709 1 39.12 17 ASP B O 1
ATOM 852 N N . VAL B 1 18 ? -11.992 22.328 -5.094 1 39.72 18 VAL B N 1
ATOM 853 C CA . VAL B 1 18 ? -12.242 20.906 -5.258 1 39.72 18 VAL B CA 1
ATOM 854 C C . VAL B 1 18 ? -11.688 20.141 -4.051 1 39.72 18 VAL B C 1
ATOM 856 O O . VAL B 1 18 ? -10.484 19.922 -3.945 1 39.72 18 VAL B O 1
ATOM 859 N N . LEU B 1 19 ? -11.656 20.75 -3.002 1 43.22 19 LEU B N 1
ATOM 860 C CA . LEU B 1 19 ? -11.703 19.938 -1.791 1 43.22 19 LEU B CA 1
ATOM 861 C C . LEU B 1 19 ? -12.43 18.609 -2.049 1 43.22 19 LEU B C 1
ATOM 863 O O . LEU B 1 19 ? -13.648 18.531 -1.859 1 43.22 19 LEU B O 1
ATOM 867 N N . GLU B 1 20 ? -12.438 18.172 -3.293 1 48.69 20 GLU B N 1
ATOM 868 C CA . GLU B 1 20 ? -13.023 16.859 -3.602 1 48.69 20 GLU B CA 1
ATOM 869 C C . GLU B 1 20 ? -13.109 15.992 -2.355 1 48.69 20 GLU B C 1
ATOM 871 O O . GLU B 1 20 ? -12.133 15.844 -1.618 1 48.69 20 GLU B O 1
ATOM 876 N N . SER B 1 21 ? -14.086 16.281 -1.652 1 53.62 21 SER B N 1
ATOM 877 C CA . SER B 1 21 ? -14.461 15.344 -0.596 1 53.62 21 SER B CA 1
ATOM 878 C C . SER B 1 21 ? -13.812 13.977 -0.802 1 53.62 21 SER B C 1
ATOM 880 O O . SER B 1 21 ? -14.016 13.344 -1.838 1 53.62 21 SER B O 1
ATOM 882 N N . GLU B 1 22 ? -12.602 13.922 -0.463 1 66.06 22 GLU B N 1
ATOM 883 C CA . GLU B 1 22 ? -11.922 12.648 -0.636 1 66.06 22 GLU B CA 1
ATOM 884 C C . GLU B 1 22 ? -12.781 11.492 -0.133 1 66.06 22 GLU B C 1
ATOM 886 O O . GLU B 1 22 ? -12.727 11.133 1.046 1 66.06 22 GLU B O 1
ATOM 891 N N . ASP B 1 23 ? -13.953 11.305 -0.795 1 90.69 23 ASP B N 1
ATOM 892 C CA . ASP B 1 23 ? -14.758 10.117 -0.525 1 90.69 23 ASP B CA 1
ATOM 893 C C . ASP B 1 23 ? -13.875 8.883 -0.354 1 90.69 23 ASP B C 1
ATOM 895 O O . ASP B 1 23 ? -12.922 8.688 -1.116 1 90.69 23 ASP B O 1
ATOM 899 N N . THR B 1 24 ? -14.094 8.352 0.862 1 96.44 24 THR B N 1
ATOM 900 C CA . THR B 1 24 ? -13.32 7.148 1.16 1 96.44 24 THR B CA 1
ATOM 901 C C . THR B 1 24 ? -14.195 5.902 1.038 1 96.44 24 THR B C 1
ATOM 903 O O . THR B 1 24 ? -15.422 5.996 1.052 1 96.44 24 THR B O 1
ATOM 906 N N . ILE B 1 25 ? -13.516 4.785 0.812 1 96.06 25 ILE B N 1
ATOM 907 C CA . ILE B 1 25 ? -14.125 3.459 0.852 1 96.06 25 ILE B CA 1
ATOM 908 C C . ILE B 1 25 ? -13.484 2.633 1.967 1 96.06 25 ILE B C 1
ATOM 910 O O . ILE B 1 25 ? -12.258 2.574 2.08 1 96.06 25 ILE B O 1
ATOM 914 N N . SER B 1 26 ? -14.273 2.104 2.797 1 96.06 26 SER B N 1
ATOM 915 C CA . SER B 1 26 ? -13.812 1.255 3.893 1 96.06 26 SER B CA 1
ATOM 916 C C . SER B 1 26 ? -13.883 -0.221 3.514 1 96.06 26 SER B C 1
ATOM 918 O O . SER B 1 26 ? -14.875 -0.673 2.938 1 96.06 26 SER B O 1
ATOM 920 N N . PHE B 1 27 ? -12.859 -0.989 3.857 1 94.94 27 PHE B N 1
ATOM 921 C CA . PHE B 1 27 ? -12.875 -2.428 3.619 1 94.94 27 PHE B CA 1
ATOM 922 C C . PHE B 1 27 ? -11.984 -3.15 4.617 1 94.94 27 PHE B C 1
ATOM 924 O O . PHE B 1 27 ? -11.133 -2.531 5.258 1 94.94 27 PHE B O 1
ATOM 931 N N . GLN B 1 28 ? -12.266 -4.418 4.793 1 96.62 28 GLN B N 1
ATOM 932 C CA . GLN B 1 28 ? -11.422 -5.289 5.609 1 96.62 28 GLN B CA 1
ATOM 933 C C . GLN B 1 28 ? -10.32 -5.93 4.766 1 96.62 28 GLN B C 1
ATOM 935 O O . GLN B 1 28 ? -10.562 -6.348 3.635 1 96.62 28 GLN B O 1
ATOM 940 N N . THR B 1 29 ? -9.164 -5.977 5.438 1 96.44 29 THR B N 1
ATOM 941 C CA . THR B 1 29 ? -8.07 -6.613 4.715 1 96.44 29 THR B CA 1
ATOM 942 C C . THR B 1 29 ? -7.121 -7.324 5.676 1 96.44 29 THR B C 1
ATOM 944 O O . THR B 1 29 ? -7.25 -7.184 6.895 1 96.44 29 THR B O 1
ATOM 947 N N . GLU B 1 30 ? -6.242 -8.141 4.98 1 95.88 30 GLU B N 1
ATOM 948 C CA . GLU B 1 30 ? -5.211 -8.836 5.742 1 95.88 30 GLU B CA 1
ATOM 949 C C . GLU B 1 30 ? -3.834 -8.648 5.113 1 95.88 30 GLU B C 1
ATOM 951 O O . GLU B 1 30 ? -3.713 -8.547 3.891 1 95.88 30 GLU B O 1
ATOM 956 N N . ILE B 1 31 ? -2.879 -8.516 6.016 1 97.31 31 ILE B N 1
ATOM 957 C CA . ILE B 1 31 ? -1.504 -8.438 5.535 1 97.31 31 ILE B CA 1
ATOM 958 C C . ILE B 1 31 ? -0.614 -9.359 6.363 1 97.31 31 ILE B C 1
ATOM 960 O O . ILE B 1 31 ? -0.921 -9.648 7.523 1 97.31 31 ILE B O 1
ATOM 964 N N . PRO B 1 32 ? 0.479 -9.812 5.777 1 97.06 32 PRO B N 1
ATOM 965 C CA . PRO B 1 32 ? 1.434 -10.602 6.559 1 97.06 32 PRO B CA 1
ATOM 966 C C . PRO B 1 32 ? 1.917 -9.875 7.812 1 97.06 32 PRO B C 1
ATOM 968 O O . PRO B 1 32 ? 2.117 -8.656 7.785 1 97.06 32 PRO B O 1
ATOM 971 N N . LYS B 1 33 ? 2.137 -10.633 8.852 1 97.56 33 LYS B N 1
ATOM 972 C CA . LYS B 1 33 ? 2.574 -10.062 10.117 1 97.56 33 LYS B CA 1
ATOM 973 C C . LYS B 1 33 ? 3.881 -9.289 9.961 1 97.56 33 LYS B C 1
ATOM 975 O O . LYS B 1 33 ? 4.09 -8.266 10.617 1 97.56 33 LYS B O 1
ATOM 980 N N . GLN B 1 34 ? 4.742 -9.781 9.078 1 97.31 34 GLN B N 1
ATOM 981 C CA . GLN B 1 34 ? 6.031 -9.141 8.828 1 97.31 34 GLN B CA 1
ATOM 982 C C . GLN B 1 34 ? 5.848 -7.727 8.281 1 97.31 34 GLN B C 1
ATOM 984 O O . GLN B 1 34 ? 6.566 -6.805 8.672 1 97.31 34 GLN B O 1
ATOM 989 N N . ILE B 1 35 ? 4.918 -7.562 7.434 1 98.38 35 ILE B N 1
ATOM 990 C CA . ILE B 1 35 ? 4.629 -6.246 6.867 1 98.38 35 ILE B CA 1
ATOM 991 C C . ILE B 1 35 ? 4.039 -5.34 7.945 1 98.38 35 IL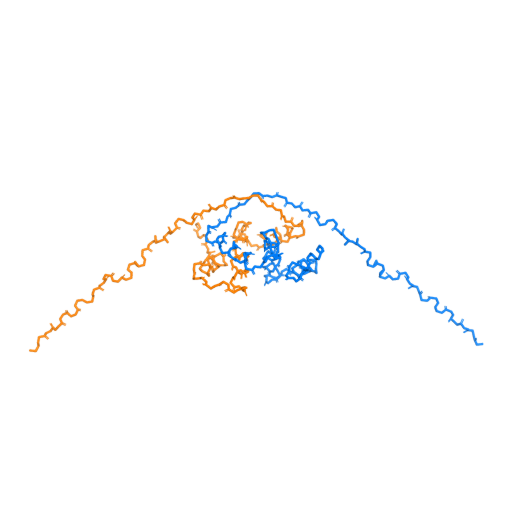E B C 1
ATOM 993 O O . ILE B 1 35 ? 4.438 -4.18 8.07 1 98.38 35 ILE B O 1
ATOM 997 N N . GLN B 1 36 ? 3.125 -5.895 8.68 1 98.38 36 GLN B N 1
ATOM 998 C CA . GLN B 1 36 ? 2.506 -5.117 9.75 1 98.38 36 GLN B CA 1
ATOM 999 C C . GLN B 1 36 ? 3.549 -4.625 10.75 1 98.38 36 GLN B C 1
ATOM 1001 O O . GLN B 1 36 ? 3.5 -3.477 11.188 1 98.38 36 GLN B O 1
ATOM 1006 N N . GLN B 1 37 ? 4.41 -5.504 11.133 1 97.94 37 GLN B N 1
ATOM 1007 C CA . GLN B 1 37 ? 5.469 -5.141 12.07 1 97.94 37 GLN B CA 1
ATOM 1008 C C . GLN B 1 37 ? 6.375 -4.062 11.484 1 97.94 37 GLN B C 1
ATOM 1010 O O . GLN B 1 37 ? 6.742 -3.111 12.172 1 97.94 37 GLN B O 1
ATOM 1015 N N . ALA B 1 38 ? 6.738 -4.207 10.219 1 98.44 38 ALA B N 1
ATOM 1016 C CA . ALA B 1 38 ? 7.578 -3.215 9.555 1 98.44 38 ALA B CA 1
ATOM 1017 C C . ALA B 1 38 ? 6.867 -1.866 9.469 1 98.44 38 ALA B C 1
ATOM 1019 O O . ALA B 1 38 ? 7.5 -0.816 9.625 1 98.44 38 ALA B O 1
ATOM 1020 N N . MET B 1 39 ? 5.609 -1.888 9.211 1 98.62 39 MET B N 1
ATOM 1021 C CA . MET B 1 39 ? 4.816 -0.662 9.227 1 98.62 39 MET B CA 1
ATOM 1022 C C . MET B 1 39 ? 4.887 0.019 10.586 1 98.62 39 MET B C 1
ATOM 1024 O O . MET B 1 39 ? 5.082 1.232 10.672 1 98.62 39 MET B O 1
ATOM 1028 N N . ASN B 1 40 ? 4.734 -0.741 11.672 1 98.19 40 ASN B N 1
ATOM 1029 C CA . ASN B 1 40 ? 4.777 -0.191 13.016 1 98.19 40 ASN B CA 1
ATOM 1030 C C . ASN B 1 40 ? 6.129 0.452 13.32 1 98.19 40 ASN B C 1
ATOM 1032 O O . ASN B 1 40 ? 6.188 1.543 13.891 1 98.19 40 ASN B O 1
ATOM 1036 N N . VAL B 1 41 ? 7.121 -0.208 12.961 1 98.12 41 VAL B N 1
ATOM 1037 C CA . VAL B 1 41 ? 8.469 0.316 13.172 1 98.12 41 VAL B CA 1
ATOM 1038 C C . VAL B 1 41 ? 8.633 1.636 12.422 1 98.12 41 VAL B C 1
ATOM 1040 O O . VAL B 1 41 ? 9.148 2.611 12.969 1 98.12 41 VAL B O 1
ATOM 1043 N N . TYR B 1 42 ? 8.25 1.655 11.172 1 98.25 42 TYR B N 1
ATOM 104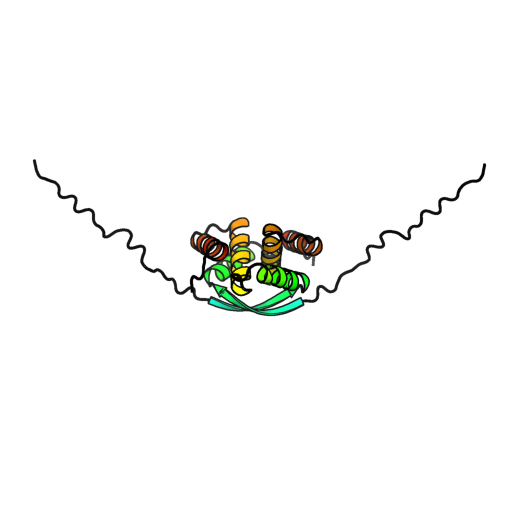4 C CA . TYR B 1 42 ? 8.336 2.863 10.359 1 98.25 42 TYR B CA 1
ATOM 1045 C C . TYR B 1 42 ? 7.574 4.012 11.008 1 98.25 42 TYR B C 1
ATOM 1047 O O . TYR B 1 42 ? 8.086 5.125 11.109 1 98.25 42 TYR B O 1
ATOM 1055 N N . ILE B 1 43 ? 6.344 3.766 11.469 1 97.88 43 ILE B N 1
ATOM 1056 C CA . ILE B 1 43 ? 5.457 4.789 12.016 1 97.88 43 ILE B CA 1
ATOM 1057 C C . ILE B 1 43 ? 6.02 5.305 13.344 1 97.88 43 ILE B C 1
ATOM 1059 O O . ILE B 1 43 ? 5.926 6.5 13.641 1 97.88 43 ILE B O 1
ATOM 1063 N N . GLU B 1 44 ? 6.586 4.43 14.07 1 97.62 44 GLU B N 1
ATOM 1064 C CA . GLU B 1 44 ? 7.195 4.812 15.336 1 97.62 44 GLU B CA 1
ATOM 1065 C C . GLU B 1 44 ? 8.312 5.832 15.125 1 97.62 44 GLU B C 1
ATOM 1067 O O . GLU B 1 44 ? 8.492 6.742 15.938 1 97.62 44 GLU B O 1
ATOM 1072 N N . LYS B 1 45 ? 9 5.668 14.055 1 97 45 LYS B N 1
ATOM 1073 C CA . LYS B 1 45 ? 10.141 6.535 13.766 1 97 45 LYS B CA 1
ATOM 1074 C C . LYS B 1 45 ? 9.68 7.832 13.094 1 97 45 LYS B C 1
ATOM 1076 O O . LYS B 1 45 ? 10.453 8.789 12.992 1 97 45 LYS B O 1
ATOM 1081 N N . HIS B 1 46 ? 8.492 7.859 12.711 1 96.31 46 HIS B N 1
ATOM 1082 C CA . HIS B 1 46 ? 7.914 9 12.016 1 96.31 46 HIS B CA 1
ATOM 1083 C C . HIS B 1 46 ? 6.57 9.398 12.617 1 96.31 46 HIS B C 1
ATOM 1085 O O . HIS B 1 46 ? 5.52 9.023 12.094 1 96.31 46 HIS B O 1
ATOM 1091 N N . PRO B 1 47 ? 6.547 10.203 13.641 1 94.12 47 PRO B N 1
ATOM 1092 C CA . PRO B 1 47 ? 5.344 10.453 14.43 1 94.12 47 PRO B CA 1
ATOM 1093 C C . PRO B 1 47 ? 4.25 11.156 13.633 1 94.12 47 PRO B C 1
ATOM 1095 O O . PRO B 1 47 ? 3.082 11.148 14.039 1 94.12 47 PRO B O 1
ATOM 1098 N N . GLN B 1 48 ? 4.578 11.648 12.438 1 94.12 48 GLN B N 1
ATOM 1099 C CA . GLN B 1 48 ? 3.566 12.297 11.609 1 94.12 48 GLN B CA 1
ATOM 1100 C C . GLN B 1 48 ? 2.842 11.281 10.727 1 94.12 48 GLN B C 1
ATOM 1102 O O . GLN B 1 48 ? 1.87 11.625 10.047 1 94.12 48 GLN B O 1
ATOM 1107 N N . TRP B 1 49 ? 3.398 10.156 10.711 1 96.81 49 TRP B N 1
ATOM 1108 C CA . TRP B 1 49 ? 2.811 9.086 9.914 1 96.81 49 TRP B CA 1
ATOM 1109 C C . TRP B 1 49 ? 1.896 8.211 10.773 1 96.81 49 TRP B C 1
ATOM 1111 O O . TRP B 1 49 ? 2.178 7.973 11.945 1 96.81 49 TRP B O 1
ATOM 1121 N N . ASP B 1 50 ? 0.812 7.742 10.141 1 96.69 50 ASP B N 1
ATOM 1122 C CA . ASP B 1 50 ? -0.031 6.695 10.711 1 96.69 50 ASP B CA 1
ATOM 1123 C C . ASP B 1 50 ? -0.295 5.59 9.688 1 96.69 50 ASP B C 1
ATOM 1125 O O . ASP B 1 50 ? 0.205 5.645 8.562 1 96.69 50 ASP B O 1
ATOM 1129 N N . GLN B 1 51 ? -0.975 4.57 10.109 1 96.81 51 GLN B N 1
ATOM 1130 C CA . GLN B 1 51 ? -1.249 3.428 9.242 1 96.81 51 GLN B CA 1
ATOM 1131 C C . GLN B 1 51 ? -2.014 3.854 7.996 1 96.81 51 GLN B C 1
ATOM 1133 O O . GLN B 1 51 ? -1.747 3.359 6.898 1 96.81 51 GLN B O 1
ATOM 1138 N N . TYR B 1 52 ? -2.98 4.707 8.141 1 95.81 52 TYR B N 1
ATOM 1139 C CA . TYR B 1 52 ? -3.826 5.168 7.047 1 95.81 52 TYR B CA 1
ATOM 1140 C C . TYR B 1 52 ? -3.006 5.926 6.008 1 95.81 52 TYR B C 1
ATOM 1142 O O . TYR B 1 52 ? -3.102 5.648 4.809 1 95.81 52 TYR B O 1
ATOM 1150 N N . ARG B 1 53 ? -2.197 6.809 6.477 1 96.88 53 ARG B N 1
ATOM 1151 C CA . ARG B 1 53 ? -1.341 7.598 5.598 1 96.88 53 ARG B CA 1
ATOM 1152 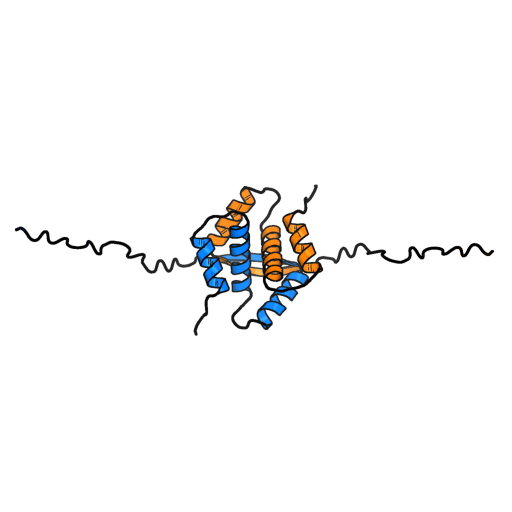C C . ARG B 1 53 ? -0.335 6.711 4.871 1 96.88 53 ARG B C 1
ATOM 1154 O O . ARG B 1 53 ? -0.109 6.875 3.67 1 96.88 53 ARG B O 1
ATOM 1161 N N . LEU B 1 54 ? 0.25 5.809 5.613 1 98.38 54 LEU B N 1
ATOM 1162 C CA . LEU B 1 54 ? 1.228 4.895 5.035 1 98.38 54 LEU B CA 1
ATOM 1163 C C . LEU B 1 54 ? 0.592 4.035 3.945 1 98.38 54 LEU B C 1
ATOM 1165 O O . LEU B 1 54 ? 1.161 3.879 2.861 1 98.38 54 LEU B O 1
ATOM 1169 N N . LEU B 1 55 ? -0.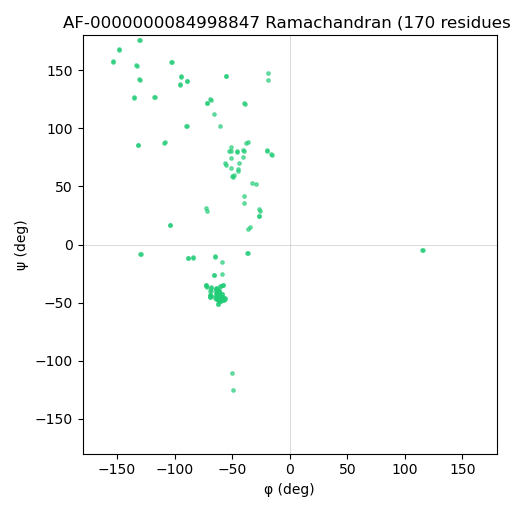584 3.535 4.207 1 98.56 55 LEU B N 1
ATOM 1170 C CA . LEU B 1 55 ? -1.302 2.713 3.24 1 98.56 55 LEU B CA 1
ATOM 1171 C C . LEU B 1 55 ? -1.607 3.504 1.973 1 98.56 55 LEU B C 1
ATOM 1173 O O . LEU B 1 55 ? -1.383 3.018 0.862 1 98.56 55 LEU B O 1
ATOM 1177 N N . GLN B 1 56 ? -2.006 4.719 2.104 1 98.25 56 GLN B N 1
ATOM 1178 C CA . GLN B 1 56 ? -2.365 5.559 0.965 1 98.25 56 GLN B CA 1
ATOM 1179 C C . GLN B 1 56 ? -1.135 5.922 0.138 1 98.25 56 GLN B C 1
ATOM 1181 O O . GLN B 1 56 ? -1.17 5.867 -1.093 1 98.25 56 GLN B O 1
ATOM 1186 N N . ALA B 1 57 ? -0.067 6.27 0.849 1 98.56 57 ALA B N 1
ATOM 1187 C CA . ALA B 1 57 ? 1.181 6.586 0.159 1 98.56 57 ALA B CA 1
ATOM 1188 C C . ALA B 1 57 ? 1.697 5.379 -0.619 1 98.56 57 ALA B C 1
ATOM 1190 O O . ALA B 1 57 ? 2.104 5.508 -1.776 1 98.56 57 ALA B O 1
ATOM 1191 N N . ALA B 1 58 ? 1.643 4.27 0.008 1 98.88 58 ALA B N 1
ATOM 1192 C CA . ALA B 1 58 ? 2.137 3.041 -0.604 1 98.88 58 ALA B CA 1
ATOM 1193 C C . ALA B 1 58 ? 1.343 2.695 -1.86 1 98.88 58 ALA B C 1
ATOM 1195 O O . ALA B 1 58 ? 1.923 2.428 -2.914 1 98.88 58 ALA B O 1
ATOM 1196 N N . LEU B 1 59 ? 0.026 2.744 -1.755 1 98.88 59 LEU B N 1
ATOM 1197 C CA . LEU B 1 59 ? -0.831 2.367 -2.875 1 98.88 59 LEU B CA 1
ATOM 1198 C C . LEU B 1 59 ? -0.71 3.373 -4.016 1 98.88 59 LEU B C 1
ATOM 1200 O O . LEU B 1 59 ? -0.586 2.986 -5.18 1 98.88 59 LEU B O 1
ATOM 1204 N N . ALA B 1 60 ? -0.726 4.582 -3.68 1 98.81 60 ALA B N 1
ATOM 1205 C CA . ALA B 1 60 ? -0.588 5.605 -4.711 1 98.81 60 ALA B CA 1
ATOM 1206 C C . ALA B 1 60 ? 0.755 5.484 -5.426 1 98.81 60 ALA B C 1
ATOM 1208 O O . ALA B 1 60 ? 0.813 5.504 -6.66 1 98.81 60 ALA B O 1
ATOM 1209 N N . GLY B 1 61 ? 1.779 5.371 -4.664 1 98.81 61 GLY B N 1
ATOM 1210 C CA . GLY B 1 61 ? 3.098 5.199 -5.25 1 98.81 61 GLY B CA 1
ATOM 1211 C C . GLY B 1 61 ? 3.199 3.979 -6.145 1 98.81 61 GLY B C 1
ATOM 1212 O O . GLY B 1 61 ? 3.76 4.047 -7.238 1 98.81 61 GLY B O 1
ATOM 1213 N N . PHE B 1 62 ? 2.674 2.881 -5.672 1 98.88 62 PHE B N 1
ATOM 1214 C CA . PHE B 1 62 ? 2.682 1.647 -6.453 1 98.88 62 PHE B CA 1
ATOM 1215 C C . PHE B 1 62 ? 1.982 1.848 -7.789 1 98.88 62 PHE B C 1
ATOM 1217 O O . PHE B 1 62 ? 2.5 1.443 -8.836 1 98.88 62 PHE B O 1
ATOM 1224 N N . LEU B 1 63 ? 0.81 2.449 -7.742 1 98.81 63 LEU B N 1
ATOM 1225 C CA . LEU B 1 63 ? 0.022 2.637 -8.953 1 98.81 63 LEU B CA 1
ATOM 1226 C C . LEU B 1 63 ? 0.741 3.562 -9.93 1 98.81 63 LEU B C 1
ATOM 1228 O O . LEU B 1 63 ? 0.803 3.281 -11.133 1 98.81 63 LEU B O 1
ATOM 1232 N N . ILE B 1 64 ? 1.38 4.586 -9.406 1 98.69 64 ILE B N 1
ATOM 1233 C CA . ILE B 1 64 ? 2.146 5.504 -10.242 1 98.69 64 ILE B CA 1
ATOM 1234 C C . ILE B 1 64 ? 3.314 4.758 -10.891 1 98.69 64 ILE B C 1
ATOM 1236 O O . ILE B 1 64 ? 3.543 4.875 -12.094 1 98.69 64 ILE B O 1
ATOM 1240 N N . GLN B 1 65 ? 3.977 4.016 -10.07 1 97.88 65 GLN B N 1
ATOM 1241 C CA . GLN B 1 65 ? 5.16 3.293 -10.531 1 97.88 65 GLN B CA 1
ATOM 1242 C C . GLN B 1 65 ? 4.789 2.229 -11.562 1 97.88 65 GLN B C 1
ATOM 1244 O O . GLN B 1 65 ? 5.609 1.868 -12.406 1 97.88 65 GLN B O 1
ATOM 1249 N N . ASN B 1 66 ? 3.611 1.771 -11.5 1 97.75 66 ASN B N 1
ATOM 1250 C CA . ASN B 1 66 ? 3.186 0.691 -12.391 1 97.75 66 ASN B CA 1
ATOM 1251 C C . ASN B 1 66 ? 2.295 1.207 -13.516 1 97.75 66 ASN B C 1
ATOM 1253 O O . ASN B 1 66 ? 1.458 0.469 -14.039 1 97.75 66 ASN B O 1
ATOM 1257 N N . GLY B 1 67 ? 2.297 2.402 -13.742 1 97.5 67 GLY B N 1
ATOM 1258 C CA . GLY B 1 67 ? 1.842 2.859 -15.039 1 97.5 67 GLY B CA 1
ATOM 1259 C C . GLY B 1 67 ? 0.579 3.699 -14.977 1 97.5 67 GLY B C 1
ATOM 1260 O O . GLY B 1 67 ? 0.092 4.184 -16 1 97.5 67 GLY B O 1
ATOM 1261 N N . ILE B 1 68 ? -0.021 3.848 -13.82 1 97.69 68 ILE B N 1
ATOM 1262 C CA . ILE B 1 68 ? -1.172 4.738 -13.711 1 97.69 68 ILE B CA 1
ATOM 1263 C C . ILE B 1 68 ? -0.713 6.191 -13.82 1 97.69 68 ILE B C 1
ATOM 1265 O O . ILE B 1 68 ? 0.164 6.629 -13.07 1 97.69 68 ILE B O 1
ATOM 1269 N N . ARG B 1 69 ? -1.305 6.82 -14.82 1 96.94 69 ARG B N 1
ATOM 1270 C CA . ARG B 1 69 ? -0.998 8.227 -15.039 1 96.94 69 ARG B CA 1
ATOM 1271 C C . ARG B 1 69 ? -2.182 9.109 -14.664 1 96.94 69 ARG B C 1
ATOM 1273 O O . ARG B 1 69 ? -3.111 9.289 -15.453 1 96.94 69 ARG B O 1
ATOM 1280 N N . SER B 1 70 ? -2.199 9.438 -13.469 1 97.06 70 SER B N 1
ATOM 1281 C CA . SER B 1 70 ? -3.266 10.273 -12.93 1 97.06 70 SER B CA 1
ATOM 1282 C C . SER B 1 70 ? -2.705 11.375 -12.031 1 97.06 70 SER B C 1
ATOM 1284 O O . SER B 1 70 ? -1.994 11.094 -11.062 1 97.06 70 SER B O 1
ATOM 1286 N N . ARG B 1 71 ? -3.121 12.562 -12.391 1 96.69 71 ARG B N 1
ATOM 1287 C CA . ARG B 1 71 ? -2.684 13.695 -11.578 1 96.69 71 ARG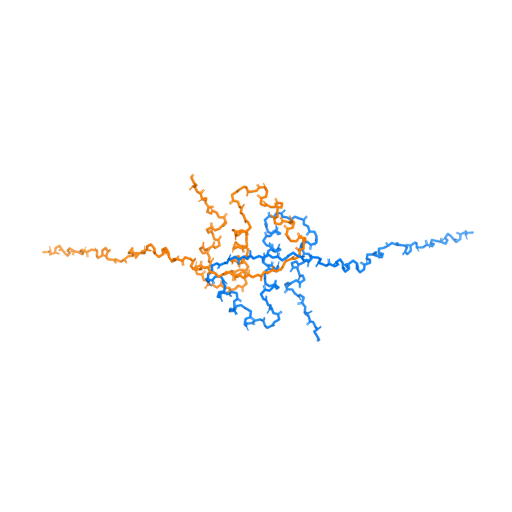 B CA 1
ATOM 1288 C C . ARG B 1 71 ? -3.227 13.594 -10.156 1 96.69 71 ARG B C 1
ATOM 1290 O O . ARG B 1 71 ? -2.541 13.945 -9.195 1 96.69 71 ARG B O 1
ATOM 1297 N N . LEU B 1 72 ? -4.473 13.109 -10.062 1 96.56 72 LEU B N 1
ATOM 1298 C CA . LEU B 1 72 ? -5.102 12.977 -8.758 1 96.56 72 LEU B CA 1
ATOM 1299 C C . LEU B 1 72 ? -4.344 11.977 -7.887 1 96.56 72 LEU B C 1
ATOM 1301 O O . LEU B 1 72 ? -4.09 12.242 -6.711 1 96.56 72 LEU B O 1
ATOM 1305 N N . ILE B 1 73 ? -3.936 10.914 -8.469 1 98.12 73 ILE B N 1
ATOM 1306 C CA . ILE B 1 73 ? -3.201 9.891 -7.734 1 98.12 73 ILE B CA 1
ATOM 1307 C C . ILE B 1 73 ? -1.823 10.422 -7.348 1 98.12 73 ILE B C 1
ATOM 1309 O O . ILE B 1 73 ? -1.353 10.195 -6.234 1 98.12 73 ILE B O 1
ATOM 1313 N N . THR B 1 74 ? -1.223 11.148 -8.258 1 98.25 74 THR B N 1
ATOM 1314 C CA . THR B 1 74 ? 0.081 11.734 -7.973 1 98.25 74 THR B CA 1
ATOM 1315 C C . THR B 1 74 ? -0.014 12.734 -6.828 1 98.25 74 THR B C 1
ATOM 1317 O O . THR B 1 74 ? 0.831 12.742 -5.93 1 98.25 74 THR B O 1
ATOM 1320 N N . ARG B 1 75 ? -1.033 13.562 -6.871 1 96.75 75 ARG B N 1
ATOM 1321 C CA . ARG B 1 75 ? -1.24 14.547 -5.809 1 96.75 75 ARG B CA 1
ATOM 1322 C C . ARG B 1 75 ? -1.471 13.859 -4.469 1 96.75 75 ARG B C 1
ATOM 1324 O O . ARG B 1 75 ? -0.942 14.297 -3.443 1 96.75 75 ARG B O 1
ATOM 1331 N N . LEU B 1 76 ? -2.25 12.797 -4.473 1 96.44 76 LEU B N 1
ATOM 1332 C CA . LEU B 1 76 ? -2.482 12.039 -3.25 1 96.44 76 LEU B CA 1
ATOM 1333 C C . LEU B 1 76 ? -1.178 11.453 -2.717 1 96.44 76 LEU B C 1
ATOM 1335 O O . LEU B 1 76 ? -0.91 11.523 -1.515 1 96.44 76 LEU B O 1
ATOM 1339 N N . TYR B 1 77 ? -0.373 10.961 -3.652 1 97.88 77 TYR B N 1
ATOM 1340 C CA . TYR B 1 77 ? 0.92 10.398 -3.27 1 97.88 77 TYR B CA 1
ATOM 1341 C C . TYR B 1 77 ? 1.806 11.469 -2.635 1 97.88 77 TYR B C 1
ATOM 1343 O O . TYR B 1 77 ? 2.316 11.281 -1.528 1 97.88 77 TYR B O 1
ATOM 1351 N N . ILE B 1 78 ? 1.96 12.594 -3.287 1 97.44 78 ILE B N 1
ATOM 1352 C CA . ILE B 1 78 ? 2.834 13.672 -2.842 1 97.44 78 ILE B CA 1
ATOM 1353 C C . ILE B 1 78 ? 2.33 14.234 -1.513 1 97.44 78 ILE B C 1
ATOM 1355 O O . ILE B 1 78 ? 3.119 14.477 -0.594 1 97.44 78 ILE B O 1
ATOM 1359 N N . GLY B 1 79 ? 1.017 14.391 -1.412 1 95.94 79 GLY B N 1
ATOM 1360 C CA . GLY B 1 79 ? 0.42 14.891 -0.182 1 95.94 79 GLY B CA 1
ATOM 1361 C C . GLY B 1 79 ? 0.669 13.984 1.009 1 95.94 79 GLY B C 1
ATOM 1362 O O . GLY B 1 79 ? 0.933 14.461 2.115 1 95.94 79 GLY B O 1
ATOM 1363 N N . ASN B 1 80 ? 0.604 12.75 0.807 1 96.25 80 ASN B N 1
ATOM 1364 C CA . ASN B 1 80 ? 0.866 11.805 1.885 1 96.25 80 ASN B CA 1
ATOM 1365 C C . ASN B 1 80 ? 2.35 11.75 2.238 1 96.25 80 ASN B C 1
ATOM 1367 O O . ASN B 1 80 ? 2.709 11.648 3.412 1 96.25 80 ASN B O 1
ATOM 1371 N N . MET B 1 81 ? 3.182 11.883 1.252 1 97 81 MET B N 1
ATOM 1372 C CA . MET B 1 81 ? 4.621 11.773 1.461 1 97 81 MET B CA 1
ATOM 1373 C C . MET B 1 81 ? 5.164 13 2.184 1 97 81 MET B C 1
ATOM 1375 O O . MET B 1 81 ? 6.059 12.891 3.021 1 97 81 MET B O 1
ATOM 1379 N N . PHE B 1 82 ? 4.594 14.102 1.9 1 92.56 82 PHE B N 1
ATOM 1380 C CA . PHE B 1 82 ? 5.254 15.328 2.332 1 92.56 82 PHE B CA 1
ATOM 1381 C C . PHE B 1 82 ? 4.277 16.234 3.068 1 92.56 82 PHE B C 1
ATOM 1383 O O . PHE B 1 82 ? 4.66 17.312 3.553 1 92.56 82 PHE B O 1
ATOM 1390 N N . GLY B 1 83 ? 3.049 15.922 3.084 1 84.31 83 GLY B N 1
ATOM 1391 C CA . GLY B 1 83 ? 2.082 16.797 3.74 1 84.31 83 GLY B CA 1
ATOM 1392 C C . GLY B 1 83 ? 2.236 16.828 5.25 1 84.31 83 GLY B C 1
ATOM 1393 O O . GLY B 1 83 ? 2.607 15.82 5.863 1 84.31 83 GLY B O 1
ATOM 1394 N N . SER B 1 84 ? 2.41 18.094 5.871 1 69.56 84 SER B N 1
ATOM 1395 C CA . SER B 1 84 ? 2.416 18.312 7.312 1 69.56 84 SER B CA 1
ATOM 1396 C C . SER B 1 84 ? 1.01 18.594 7.836 1 69.56 84 SER B C 1
ATOM 1398 O O . SER B 1 84 ? 0.185 19.188 7.133 1 69.56 84 SER B O 1
ATOM 1400 N N . HIS B 1 85 ? 0.244 17.594 8.508 1 54.19 85 HIS B N 1
ATOM 1401 C CA . HIS B 1 85 ? -0.891 18.125 9.258 1 54.19 85 HIS B CA 1
ATOM 1402 C C . HIS B 1 85 ? -0.445 19.172 10.258 1 54.19 85 HIS B C 1
ATOM 1404 O O . HIS B 1 85 ? 0.359 18.891 11.148 1 54.19 85 HIS B O 1
ATOM 1410 N N . SER B 1 86 ? -0.026 20.312 9.867 1 44.44 86 SER B N 1
ATOM 1411 C CA . SER B 1 86 ? 0.067 21.375 10.859 1 44.44 86 SER B CA 1
ATOM 1412 C C . SER B 1 86 ? -1.188 21.438 11.719 1 44.44 86 SER B C 1
ATOM 1414 O O . SER B 1 86 ? -2.291 21.641 11.203 1 44.44 86 SER B O 1
ATOM 1416 N N . PHE B 1 87 ? -1.368 20.594 12.742 1 36.88 87 PHE B N 1
ATOM 1417 C CA . PHE B 1 87 ? -2.205 21.109 13.82 1 36.88 87 PHE B CA 1
ATOM 1418 C C . PHE B 1 87 ? -1.605 22.375 14.406 1 36.88 87 PHE B C 1
ATOM 1420 O O . PHE B 1 87 ? -0.385 22.547 14.414 1 36.88 87 PHE B O 1
#

InterPro domains:
  IPR021231 Protein of unknown function DUF2811 [PF10929] (26-82)

=== Feature glossary ===
Each block in this record encodes a different view of the same protein. In brief:

Predicted aligned error. PAE(i, j) answers: if I align the predicted and true structures on residue i, how far off (in Å) do I expect residue j to be? A block-diagonal PAE matrix with low values on the blocks and high values off-diagonal is the signature of a multi-domain protein with confidently predicted domains but uncertain inter-domain orientation.

Contact-map, Ramachandran, and PAE plots. Plot images: a contact map (which residues are close in 3D, as an N×N binary image), a Ramachandran scatter (backbone torsion angles, revealing secondary-structure composition at a glance), and — for AlphaFold structures — a PAE heatmap (pairwise prediction confidence).

Backbone torsions (φ/ψ). φ (phi) and ψ (psi) are the two rotatable backbone dihedrals per residue: φ is the C(i-1)–N–Cα–C torsion, ψ is the N–Cα–C–N(i+1) torsion, both in degrees on (−180°, 180°]. α-helical residues cluster near (−60°, −45°); β-strand residues near (−120°, +130°). A Ramachandran plot is simply a scatter of (φ, ψ) for every residue.

Foldseek 3Di. A 3Di character summarizes, for each residue, the relative orientation of the Cα frame of its nearest spatial neighbor. Because it encodes fold topology rather than chemistry, 3Di alignments detect remote structural similarity that sequence alignment misses.

Radius of gyration, Cα contacts, bounding box. Three whole-structure scalars: the radius of gyration (RMS distance of Cα from centroid, in Å), the count of Cα–Cα contacts (pairs closer than 8 Å and separated by more than four residues in sequence — i.e. tertiary, not local, contacts), and the bounding-box dimensions. Together they distinguish compact globular folds from extended fibres or disordered chains.

Sequence. Sequence gives the chain of amino acids in standard one-letter code (A=alanine, C=cysteine, …, Y=tyrosine), read N→C. It is the only feature that is directly encoded by the gene; all structural features are derived from the folded form of this sequence.

mmCIF coordinates. Atomic coordinates in PDBx/mmCIF format — the same representation the Protein Data Bank distributes. Each line of the _atom_site loop places one backbone atom in Cartesian space (units: ångströms, origin: arbitrary).

Secondary structure (3-state, P-SEA). Three-state secondary structure (P-SEA) collapses the eight DSSP classes into helix (a), strand (b), and coil (c). P-SEA assigns these from Cα geometry alone — distances and angles — without requiring backbone oxygens, so it works on any Cα trace.

InterPro / GO / CATH / organism. Functional annotations link the protein to curated databases. InterPro entries identify conserved domains and families by matching the sequence against member-database signatures (Pfam, PROSITE, CDD, …). Gene Ontology (GO) terms describe molecular function, biological process, and cellular component in a controlled vocabulary. CATH places the structure in a hierarchical fold classification (Class/Architecture/Topology/Homologous-superfamily). The organism is the source species.

B-factor. B-factor (Debye–Waller factor) reflects atomic displacement in the crystal lattice. It is an experimental observable (units Å²), not a prediction; low values mean the atom is pinned down, high values mean it moves or is heterogeneous across the crystal.

Rendered structure images. Structure images are PyMOL renders from six orthogonal camera directions. Cartoon representation draws helices as coils and strands as arrows; sticks shows the backbone as bonds; surface shows the solvent-excluded envelope. Rainbow coloring maps sequence position to hue (blue→red, N→C); chain coloring assigns a distinct color per polypeptide.

Solvent-accessible surface area. Solvent-accessible surface area (SASA) is the area in Å² traced out by the centre of a 1.4 Å probe sphere (a water molecule) rolled over the protein's van der Waals surface (Shrake–Rupley / Lee–Richards construction). Buried residues have near-zero SASA; fully exposed residues can exceed 200 Å². The total SASA scales roughly with the number of surface residues.

Secondary structure (8-state, DSSP). The SS8 string is DSSP's per-residue secondary-structure call. α-helix (H) means an i→i+4 H-bond ladder; β-strand (E) means the residue participates in a β-sheet; 3₁₀ (G) and π (I) are tighter and wider helices; T/S are turns/bends; '-' is loop.

pLDDT. For AlphaFold models, the B-factor field carries pLDDT — 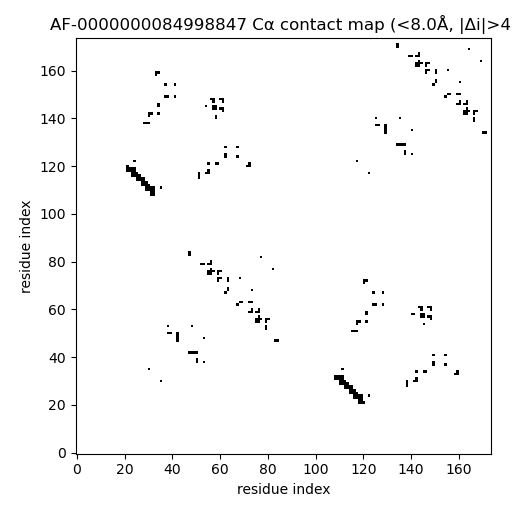the model's own estimate of local accuracy on a 0–100 scale. Regions with pLDDT<50 should be treated as essentially unmodeled; they often correspond to intrinsically disordered segments.

Nearest PDB structures. Nearest PDB neighbors are the top structural matches found by Foldseek when searching this structure against the entire Protein Data Bank. Each hit reports a TM-score (0 to 1; >0.5 almost always implies the same fold) and an E-value. These are *structural* homologs — they may share no detectable sequence similarity.